Protein AF-A0A7C4TDB5-F1 (afdb_monomer_lite)

Structure (mmCIF, N/CA/C/O backbone):
data_AF-A0A7C4TDB5-F1
#
_entry.id   AF-A0A7C4TDB5-F1
#
loop_
_atom_site.group_PDB
_atom_site.id
_atom_site.type_symbol
_atom_site.label_atom_id
_atom_site.label_alt_id
_atom_site.label_comp_id
_atom_site.label_asym_id
_atom_site.label_entity_id
_atom_site.label_seq_id
_atom_site.pdbx_PDB_ins_code
_atom_site.Cartn_x
_atom_site.Cartn_y
_atom_site.Cartn_z
_atom_site.occupancy
_atom_site.B_iso_or_equiv
_atom_site.auth_seq_id
_atom_site.auth_comp_id
_atom_site.auth_asym_id
_atom_site.auth_atom_id
_atom_site.pdbx_PDB_model_num
ATOM 1 N N . ALA A 1 1 ? -15.779 -3.684 12.194 1.00 50.38 1 ALA A N 1
ATOM 2 C CA . ALA A 1 1 ? -15.759 -2.268 11.766 1.00 50.38 1 ALA A CA 1
ATOM 3 C C . ALA A 1 1 ? -16.441 -2.156 10.401 1.00 50.38 1 ALA A C 1
ATOM 5 O O . ALA A 1 1 ? -16.368 -3.109 9.638 1.00 50.38 1 ALA A O 1
ATOM 6 N N . ASN A 1 2 ? -17.177 -1.074 10.122 1.00 48.94 2 ASN A N 1
ATOM 7 C CA . ASN A 1 2 ? -18.079 -0.983 8.964 1.00 48.94 2 ASN A CA 1
ATOM 8 C C . ASN A 1 2 ? -17.375 -0.299 7.774 1.00 48.94 2 ASN A C 1
ATOM 10 O O . ASN A 1 2 ? -17.329 0.931 7.707 1.00 48.94 2 ASN A O 1
ATOM 14 N N . LEU A 1 3 ? -16.802 -1.113 6.877 1.00 55.25 3 LEU A N 1
ATOM 15 C CA . LEU A 1 3 ? -16.013 -0.723 5.694 1.00 55.25 3 LEU A CA 1
ATOM 16 C C . LEU A 1 3 ? -16.696 0.393 4.879 1.00 55.25 3 LEU A C 1
ATOM 18 O O . LEU A 1 3 ? -16.101 1.426 4.594 1.00 55.25 3 LEU A O 1
ATOM 22 N N . ALA A 1 4 ? -18.006 0.257 4.658 1.00 47.47 4 ALA A N 1
ATOM 23 C CA . ALA A 1 4 ? -18.814 1.197 3.883 1.00 47.47 4 ALA A CA 1
ATOM 24 C C . ALA A 1 4 ? -18.863 2.628 4.458 1.00 47.47 4 ALA A C 1
ATOM 26 O O . ALA A 1 4 ? -19.039 3.600 3.719 1.00 47.47 4 ALA A O 1
ATOM 27 N N . THR A 1 5 ? -18.720 2.788 5.776 1.00 50.72 5 THR A N 1
ATOM 28 C CA . THR A 1 5 ? -18.724 4.109 6.425 1.00 50.72 5 THR A CA 1
ATOM 29 C C . THR A 1 5 ? -17.361 4.791 6.312 1.00 50.72 5 THR A C 1
ATOM 31 O O . THR A 1 5 ? -17.299 6.016 6.182 1.00 50.72 5 THR A O 1
ATOM 34 N N . ASN A 1 6 ? -16.276 4.013 6.311 1.00 59.34 6 ASN A N 1
ATOM 35 C CA . ASN A 1 6 ? -14.922 4.531 6.129 1.00 59.34 6 ASN A CA 1
ATOM 36 C C . ASN A 1 6 ? -14.688 4.964 4.672 1.00 59.34 6 ASN A C 1
ATOM 38 O O . ASN A 1 6 ? -14.199 6.075 4.450 1.00 59.34 6 ASN A O 1
ATOM 42 N N . GLU A 1 7 ? -15.187 4.192 3.702 1.00 58.72 7 GLU A N 1
ATOM 43 C CA . GLU A 1 7 ? -15.180 4.528 2.269 1.00 58.72 7 GLU A CA 1
ATOM 44 C C . GLU A 1 7 ? -15.796 5.909 1.980 1.00 58.72 7 GLU A C 1
ATOM 46 O O . GLU A 1 7 ? -15.237 6.740 1.259 1.00 58.72 7 GLU A O 1
ATOM 51 N N . ARG A 1 8 ? -16.937 6.219 2.615 1.00 61.47 8 ARG A N 1
ATOM 52 C CA . ARG A 1 8 ? -17.641 7.509 2.452 1.00 61.47 8 ARG A CA 1
ATOM 53 C C . ARG A 1 8 ? -16.866 8.704 3.008 1.00 61.47 8 ARG A C 1
ATOM 55 O O . ARG A 1 8 ? -17.081 9.841 2.589 1.00 61.47 8 ARG A O 1
ATOM 62 N N . ARG A 1 9 ? -16.002 8.479 3.998 1.00 62.56 9 ARG A N 1
ATOM 63 C CA . ARG A 1 9 ? -15.186 9.540 4.607 1.00 62.56 9 ARG A CA 1
ATOM 64 C C . ARG A 1 9 ? -13.914 9.793 3.800 1.00 62.56 9 ARG A C 1
ATOM 66 O O . ARG A 1 9 ? -13.481 10.941 3.718 1.00 62.56 9 ARG A O 1
ATOM 73 N N . ARG A 1 10 ? -13.358 8.741 3.195 1.00 58.16 10 ARG A N 1
ATOM 74 C CA . ARG A 1 10 ? -12.176 8.785 2.323 1.00 58.16 10 ARG A CA 1
ATOM 75 C C . ARG A 1 10 ? -12.473 9.433 0.974 1.00 58.16 10 ARG A C 1
ATOM 77 O O . ARG A 1 10 ? -11.767 10.365 0.601 1.00 58.16 10 ARG A O 1
ATOM 84 N N . THR A 1 11 ? -13.588 9.073 0.338 1.00 64.88 11 THR A N 1
ATOM 85 C CA . THR A 1 11 ? -14.051 9.688 -0.927 1.00 64.88 11 THR A CA 1
ATOM 86 C C . THR A 1 11 ? -14.153 11.214 -0.840 1.00 64.88 11 THR A C 1
ATOM 88 O O . THR A 1 11 ? -13.654 11.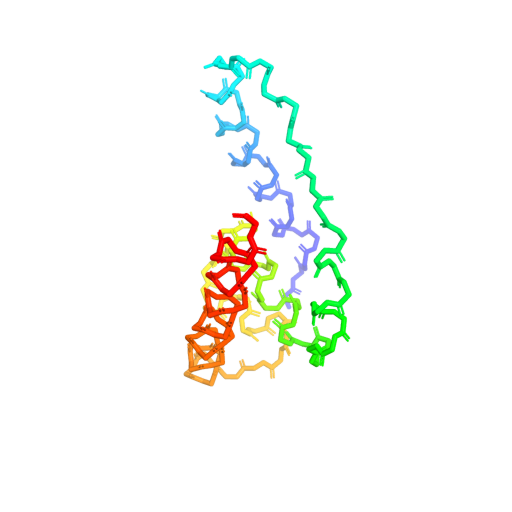921 -1.709 1.00 64.88 11 THR A O 1
ATOM 91 N N . ARG A 1 12 ? -14.669 11.756 0.272 1.00 64.56 12 ARG A N 1
ATOM 92 C CA . ARG A 1 12 ? -14.732 13.215 0.488 1.00 64.56 12 ARG A CA 1
ATOM 93 C C . ARG A 1 12 ? -13.369 13.906 0.603 1.00 64.56 12 ARG A C 1
ATOM 95 O O . ARG A 1 12 ? -13.272 15.081 0.261 1.00 64.56 12 ARG A O 1
ATOM 102 N N . ARG A 1 13 ? -12.332 13.232 1.116 1.00 62.91 13 ARG A N 1
ATOM 103 C CA . ARG A 1 13 ? -10.970 13.802 1.169 1.00 62.91 13 ARG A CA 1
ATOM 104 C C . ARG A 1 13 ? -10.267 13.686 -0.176 1.00 62.91 13 ARG A C 1
ATOM 106 O O . ARG A 1 13 ? -9.630 14.650 -0.591 1.00 62.91 13 ARG A O 1
ATOM 113 N N . ALA A 1 14 ? -10.422 12.548 -0.849 1.00 66.88 14 ALA A N 1
ATOM 114 C CA . ALA A 1 14 ? -9.886 12.323 -2.184 1.00 66.88 14 ALA A CA 1
ATOM 115 C C . ALA A 1 14 ? -10.404 13.379 -3.171 1.00 66.88 14 ALA A C 1
ATOM 117 O O . ALA A 1 14 ? -9.607 13.981 -3.881 1.00 66.88 14 ALA A O 1
ATOM 118 N N . ASP A 1 15 ? -11.696 13.718 -3.124 1.00 67.69 15 ASP A N 1
ATOM 119 C CA . ASP A 1 15 ? -12.283 14.777 -3.958 1.00 67.69 15 ASP A CA 1
ATOM 120 C C . ASP A 1 15 ? -11.639 16.157 -3.754 1.00 67.69 15 ASP A C 1
ATOM 122 O O . ASP A 1 15 ? -11.526 16.939 -4.699 1.00 67.69 15 ASP A O 1
ATOM 126 N N . ALA A 1 16 ? -11.215 16.481 -2.530 1.00 66.31 16 ALA A N 1
ATOM 127 C CA . ALA A 1 16 ? -10.583 17.764 -2.229 1.00 66.31 16 ALA A CA 1
ATOM 128 C C . ALA A 1 16 ? -9.140 17.839 -2.759 1.00 66.31 16 ALA A C 1
ATOM 130 O O . ALA A 1 16 ? -8.711 18.895 -3.219 1.00 66.31 16 ALA A O 1
ATOM 131 N N . VAL A 1 17 ? -8.407 16.721 -2.723 1.00 66.69 17 VAL A N 1
ATOM 132 C CA . VAL A 1 17 ? -7.052 16.607 -3.289 1.00 66.69 17 VAL A CA 1
ATOM 133 C C . VAL A 1 17 ? -7.110 16.555 -4.814 1.00 66.69 17 VAL A C 1
ATOM 135 O O . VAL A 1 17 ? -6.353 17.255 -5.479 1.00 66.69 17 VAL A O 1
ATOM 138 N N . ARG A 1 18 ? -8.068 15.807 -5.373 1.00 65.06 18 ARG A N 1
ATOM 139 C CA . ARG A 1 18 ? -8.260 15.654 -6.818 1.00 65.06 18 ARG A CA 1
ATOM 140 C C . ARG A 1 18 ? -8.512 16.996 -7.495 1.00 65.06 18 ARG A C 1
ATOM 142 O O . ARG A 1 18 ? -7.892 17.266 -8.509 1.00 65.06 18 ARG A O 1
ATOM 149 N N . ARG A 1 19 ? -9.314 17.887 -6.893 1.00 61.66 19 ARG A N 1
ATOM 150 C CA . ARG A 1 19 ? -9.529 19.260 -7.404 1.00 61.66 19 ARG A CA 1
ATOM 151 C C . ARG A 1 19 ? -8.268 20.126 -7.449 1.00 61.66 19 ARG A C 1
ATOM 153 O O . ARG A 1 19 ? -8.262 21.106 -8.180 1.00 61.66 19 ARG A O 1
ATOM 160 N N . ARG A 1 20 ? -7.228 19.799 -6.676 1.00 62.31 20 ARG A N 1
ATOM 161 C CA . ARG A 1 20 ? -5.937 20.504 -6.697 1.00 62.31 20 ARG A CA 1
ATOM 162 C C . ARG A 1 20 ? -4.975 19.987 -7.768 1.00 62.31 20 ARG A C 1
ATOM 164 O O . ARG A 1 20 ? -4.016 20.685 -8.054 1.00 62.31 20 ARG A O 1
ATOM 171 N N . LEU A 1 21 ? -5.218 18.797 -8.318 1.00 64.81 21 LEU A N 1
ATOM 172 C CA . LEU A 1 21 ? -4.331 18.108 -9.264 1.00 64.81 21 LEU A CA 1
ATOM 173 C C . LEU A 1 21 ? -4.763 18.252 -10.734 1.00 64.81 21 LEU A C 1
ATOM 175 O O . LEU A 1 21 ? -4.090 17.720 -11.602 1.00 64.81 21 LEU A O 1
ATOM 179 N N . VAL A 1 22 ? -5.879 18.931 -11.033 1.00 57.62 22 VAL A N 1
ATOM 180 C CA . VAL A 1 22 ? -6.417 19.052 -12.413 1.00 57.62 22 VAL A CA 1
ATOM 181 C C . VAL A 1 22 ? -5.657 20.084 -13.265 1.00 57.62 22 VAL A C 1
ATOM 183 O O . VAL A 1 22 ? -6.041 20.338 -14.398 1.00 57.62 22 VAL A O 1
ATOM 1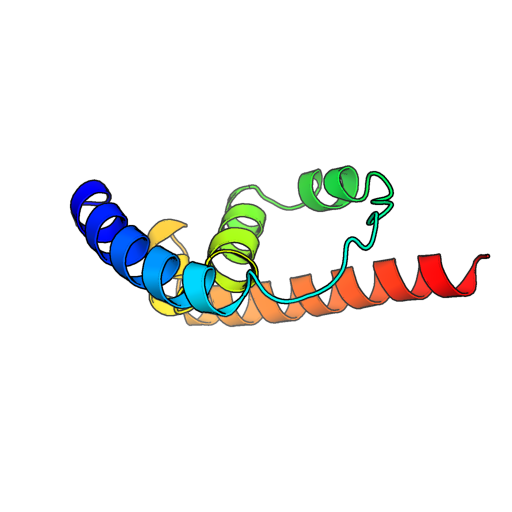86 N N . ASP A 1 23 ? -4.576 20.669 -12.758 1.00 57.53 23 ASP A N 1
ATOM 187 C CA . ASP A 1 23 ? -3.780 21.655 -13.491 1.00 57.53 23 ASP A CA 1
ATOM 188 C C . ASP A 1 23 ? -2.371 21.088 -13.713 1.00 57.53 23 ASP A C 1
ATOM 190 O O . ASP A 1 23 ? -1.473 21.387 -12.938 1.00 57.53 23 ASP A O 1
ATOM 194 N N . ASP A 1 24 ? -2.216 20.167 -14.677 1.00 58.12 24 ASP A N 1
ATOM 195 C CA . ASP A 1 24 ? -0.962 19.953 -15.422 1.00 58.12 24 ASP A CA 1
ATOM 196 C C . ASP A 1 24 ? -1.108 18.909 -16.561 1.00 58.12 24 ASP A C 1
ATOM 198 O O . ASP A 1 24 ? -1.572 17.791 -16.359 1.00 58.12 24 ASP A O 1
ATOM 202 N N . VAL A 1 25 ? -0.721 19.362 -17.762 1.00 56.88 25 VAL A N 1
ATOM 203 C CA . VAL A 1 25 ? -0.252 18.701 -19.006 1.00 56.88 25 VAL A CA 1
ATOM 204 C C . VAL A 1 25 ? -0.605 17.219 -19.268 1.00 56.88 25 VAL A C 1
ATOM 206 O O . VAL A 1 25 ? -0.203 16.320 -18.539 1.00 56.88 25 VAL A O 1
ATOM 209 N N . GLU A 1 26 ? -1.230 16.957 -20.429 1.00 57.38 26 GLU A N 1
ATOM 210 C CA . GLU A 1 26 ? -1.403 15.619 -21.030 1.00 57.38 26 GLU A CA 1
ATOM 211 C C . GLU A 1 26 ? -0.043 14.969 -21.354 1.00 57.38 26 GLU A C 1
ATOM 213 O O . GLU A 1 26 ? 0.515 15.127 -22.441 1.00 57.38 26 GLU A O 1
ATOM 218 N N . VAL A 1 27 ? 0.497 14.214 -20.400 1.00 60.88 27 VAL A N 1
ATOM 219 C CA . VAL A 1 27 ? 1.520 13.197 -20.650 1.00 60.88 27 VAL A CA 1
ATOM 220 C C . VAL A 1 27 ? 0.787 11.891 -20.944 1.00 60.88 27 VAL A C 1
ATOM 222 O O . VAL A 1 27 ? 0.034 11.390 -20.110 1.00 60.88 27 VAL A O 1
ATOM 225 N N . VAL A 1 28 ? 0.965 11.347 -22.149 1.00 56.59 28 VAL A N 1
ATOM 226 C CA . VAL A 1 28 ? 0.470 10.004 -22.476 1.00 56.59 28 VAL A CA 1
ATOM 227 C C . VAL A 1 28 ? 1.430 9.001 -21.846 1.00 56.59 28 VAL A C 1
ATOM 229 O O . VAL A 1 28 ? 2.442 8.637 -22.445 1.00 56.59 28 VAL A O 1
ATOM 232 N N . ASP A 1 29 ? 1.122 8.584 -20.620 1.00 58.25 29 ASP A N 1
ATOM 233 C CA . ASP A 1 29 ? 1.855 7.515 -19.949 1.00 58.25 29 ASP A CA 1
ATOM 234 C C . ASP A 1 29 ? 1.717 6.217 -20.756 1.00 58.25 29 ASP A C 1
ATOM 236 O O . ASP A 1 29 ? 0.633 5.638 -20.891 1.00 58.25 29 ASP A O 1
ATOM 240 N N . THR A 1 30 ? 2.834 5.751 -21.307 1.00 53.16 30 THR A N 1
ATOM 241 C CA . THR A 1 30 ? 2.933 4.402 -21.863 1.00 53.16 30 THR A CA 1
ATOM 242 C C . THR A 1 30 ? 3.267 3.473 -20.705 1.00 53.16 30 THR A C 1
ATOM 244 O O . THR A 1 30 ? 4.377 3.524 -20.192 1.00 53.16 30 THR A O 1
ATOM 247 N N . TYR A 1 31 ? 2.303 2.661 -20.272 1.00 58.62 31 TYR A N 1
ATOM 248 C CA . TYR A 1 31 ? 2.510 1.648 -19.236 1.00 58.62 31 TYR A CA 1
ATOM 249 C C . TYR A 1 31 ? 2.836 0.305 -19.907 1.00 58.62 31 TYR A C 1
ATOM 251 O O . TYR A 1 31 ? 1.930 -0.299 -20.500 1.00 58.62 31 TYR A O 1
ATOM 259 N N . PRO A 1 32 ? 4.083 -0.201 -19.826 1.00 58.97 32 PRO A N 1
ATOM 260 C CA . PRO A 1 32 ? 4.352 -1.610 -20.083 1.00 58.97 32 PRO A CA 1
ATOM 261 C C . PRO A 1 32 ? 3.452 -2.435 -19.157 1.00 58.97 32 PRO A C 1
ATOM 263 O O . PRO A 1 32 ? 3.067 -1.985 -18.076 1.00 58.97 32 PRO A O 1
ATOM 266 N N . SER A 1 33 ? 3.036 -3.633 -19.564 1.00 56.91 33 SER A N 1
ATOM 267 C CA . SER A 1 33 ? 2.119 -4.448 -18.759 1.00 56.91 33 SER A CA 1
ATOM 268 C C . SER A 1 33 ? 2.820 -5.086 -17.540 1.00 56.91 33 SER A C 1
ATOM 270 O O . SER A 1 33 ? 2.805 -6.305 -17.383 1.00 56.91 33 SER A O 1
ATOM 272 N N . GLU A 1 34 ? 3.392 -4.268 -16.652 1.00 57.53 34 GLU A N 1
ATOM 273 C CA . GLU A 1 34 ? 4.020 -4.609 -15.362 1.00 57.53 34 GLU A CA 1
ATOM 274 C C . GLU A 1 34 ? 3.018 -5.211 -14.357 1.00 57.53 34 GLU A C 1
ATOM 276 O O . GLU A 1 34 ? 3.374 -5.774 -13.320 1.00 57.53 34 GLU A O 1
ATOM 281 N N . LEU A 1 35 ? 1.718 -5.162 -14.677 1.00 64.31 35 LEU A N 1
ATOM 282 C CA . LEU A 1 35 ? 0.654 -5.760 -13.870 1.00 64.31 35 LEU A CA 1
ATOM 283 C C . LEU A 1 35 ? 0.873 -7.267 -13.644 1.00 64.31 35 LEU A C 1
ATOM 285 O O . LEU A 1 35 ? 0.442 -7.807 -12.623 1.00 64.31 35 LEU A O 1
ATOM 289 N N . ALA A 1 36 ? 1.553 -7.949 -14.572 1.00 65.94 36 ALA A N 1
ATOM 290 C CA . ALA A 1 36 ? 1.877 -9.365 -14.445 1.00 65.94 36 ALA A CA 1
ATOM 291 C C . ALA A 1 36 ? 2.747 -9.652 -13.211 1.00 65.94 36 ALA A C 1
ATOM 293 O O . ALA A 1 36 ? 2.517 -10.645 -12.522 1.00 65.94 36 ALA A O 1
ATOM 294 N N . GLU A 1 37 ? 3.691 -8.780 -12.867 1.00 67.44 37 GLU A N 1
ATOM 295 C CA . GLU A 1 37 ? 4.586 -8.975 -11.720 1.00 67.44 37 GLU A CA 1
ATOM 296 C C . GLU A 1 37 ? 3.828 -8.842 -10.396 1.00 67.44 37 GLU A C 1
ATOM 298 O O . GLU A 1 37 ? 3.958 -9.673 -9.494 1.00 67.44 37 GLU A O 1
ATOM 303 N N . LEU A 1 38 ? 2.907 -7.880 -10.328 1.00 70.44 38 LEU A N 1
ATOM 304 C CA . LEU A 1 38 ? 1.968 -7.715 -9.215 1.00 70.44 38 LEU A CA 1
ATOM 305 C C . LEU A 1 38 ? 1.091 -8.954 -8.991 1.00 70.44 38 LEU A C 1
ATOM 307 O O . LEU A 1 38 ? 0.750 -9.269 -7.848 1.00 70.44 38 LEU A O 1
ATOM 311 N N . MET A 1 39 ? 0.739 -9.680 -10.055 1.00 75.25 39 MET A N 1
ATOM 312 C CA . MET A 1 39 ? -0.041 -10.919 -9.956 1.00 75.25 39 MET A CA 1
ATOM 313 C C . MET A 1 39 ? 0.744 -12.086 -9.339 1.00 75.25 39 MET A C 1
ATOM 315 O O . MET A 1 39 ? 0.114 -13.019 -8.841 1.00 75.25 39 MET A O 1
ATOM 319 N N . HIS A 1 40 ? 2.081 -12.031 -9.314 1.00 78.31 40 HIS A N 1
ATOM 320 C CA . HIS A 1 40 ? 2.917 -13.035 -8.642 1.00 78.31 40 HIS A CA 1
ATOM 321 C C . HIS A 1 40 ? 2.990 -12.821 -7.125 1.00 78.31 40 HIS A C 1
ATOM 323 O O . HIS A 1 40 ? 3.416 -13.715 -6.389 1.00 78.31 40 HIS A O 1
ATOM 329 N N . LEU A 1 41 ? 2.572 -11.652 -6.633 1.00 79.12 41 LEU A N 1
ATOM 330 C CA . LEU A 1 41 ? 2.478 -11.394 -5.204 1.00 79.12 41 LEU A CA 1
ATOM 331 C C . LEU A 1 41 ? 1.259 -12.098 -4.607 1.00 79.12 41 LEU A C 1
ATOM 333 O O . LEU A 1 41 ? 0.179 -12.155 -5.203 1.00 79.12 41 LEU A O 1
ATOM 337 N N . GLU A 1 42 ? 1.415 -12.565 -3.36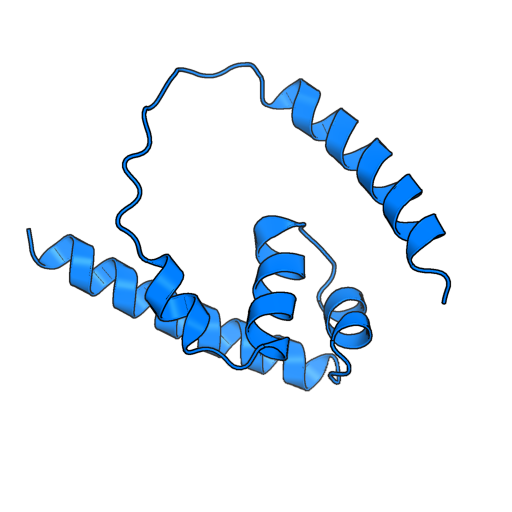8 1.00 85.00 42 GLU A N 1
ATOM 338 C CA . GLU A 1 42 ? 0.294 -13.068 -2.581 1.00 85.00 42 GLU A CA 1
ATOM 339 C C . GLU A 1 42 ? -0.839 -12.016 -2.549 1.00 85.00 42 GLU A C 1
ATOM 341 O O . GLU A 1 42 ? -0.559 -10.825 -2.354 1.00 85.00 42 GLU A O 1
ATOM 346 N N . PRO A 1 43 ? -2.119 -12.410 -2.715 1.00 85.62 43 PRO A N 1
ATOM 347 C CA . PRO A 1 43 ? -3.236 -11.467 -2.803 1.00 85.62 43 PRO A CA 1
ATOM 348 C C . PRO A 1 43 ? -3.289 -10.436 -1.668 1.00 85.62 43 PRO A C 1
ATOM 350 O O . PRO A 1 43 ? -3.537 -9.258 -1.925 1.00 85.62 43 PRO A O 1
ATOM 353 N N . GLY A 1 44 ? -2.994 -10.847 -0.429 1.00 87.62 44 GLY A N 1
ATOM 354 C CA . GLY A 1 44 ? -2.965 -9.943 0.725 1.00 87.62 44 GLY A CA 1
ATOM 355 C C . GLY A 1 44 ? -1.862 -8.885 0.641 1.00 87.62 44 GLY A C 1
ATOM 356 O O . GLY A 1 44 ? -2.083 -7.732 1.004 1.00 87.62 44 GLY A O 1
ATOM 357 N N . LEU A 1 45 ? -0.692 -9.237 0.102 1.00 90.06 45 LEU A N 1
ATOM 358 C CA . LEU A 1 45 ? 0.420 -8.301 -0.075 1.00 90.06 45 LEU A CA 1
ATOM 359 C C . LEU A 1 45 ? 0.143 -7.293 -1.196 1.00 90.06 45 LEU A C 1
ATOM 361 O O . LEU A 1 45 ? 0.449 -6.111 -1.055 1.00 90.06 45 LEU A O 1
ATOM 365 N N . ARG A 1 46 ? -0.480 -7.744 -2.286 1.00 91.00 46 ARG A N 1
ATOM 366 C CA . ARG A 1 46 ? -0.920 -6.865 -3.375 1.00 91.00 46 ARG A CA 1
ATOM 367 C C . ARG A 1 46 ? -1.987 -5.873 -2.911 1.00 91.00 46 ARG A C 1
ATOM 369 O O . ARG A 1 46 ? -1.874 -4.687 -3.200 1.00 91.00 46 ARG A O 1
ATOM 376 N N . ALA A 1 47 ? -2.976 -6.333 -2.144 1.00 91.81 47 ALA A N 1
ATOM 377 C CA . ALA A 1 47 ? -3.974 -5.452 -1.538 1.00 91.81 47 ALA A CA 1
ATOM 378 C C . ALA A 1 47 ? -3.333 -4.445 -0.567 1.00 91.81 47 ALA A C 1
ATOM 380 O O . ALA A 1 47 ? -3.690 -3.271 -0.572 1.00 91.81 47 ALA A O 1
ATOM 381 N N . LEU A 1 48 ? -2.344 -4.879 0.222 1.00 94.12 48 LEU A N 1
ATOM 382 C CA . LEU A 1 48 ? -1.609 -4.007 1.138 1.00 94.12 48 LEU A CA 1
ATOM 383 C C . LEU A 1 48 ? -0.833 -2.902 0.401 1.00 94.12 48 LEU A C 1
ATOM 385 O O . LEU A 1 48 ? -0.871 -1.753 0.834 1.00 94.12 48 LEU A O 1
ATOM 389 N N . LEU A 1 49 ? -0.149 -3.235 -0.700 1.00 92.31 49 LEU A N 1
ATOM 390 C CA . LEU A 1 49 ? 0.532 -2.255 -1.556 1.00 92.31 49 LEU A CA 1
ATOM 391 C C . LEU A 1 49 ? -0.456 -1.247 -2.134 1.00 92.31 49 LEU A C 1
ATOM 393 O O . LEU A 1 49 ? -0.228 -0.050 -2.022 1.00 92.31 49 LEU A O 1
ATOM 397 N N . PHE A 1 50 ? -1.569 -1.724 -2.692 1.00 89.69 50 PHE A N 1
ATOM 398 C CA . PHE A 1 50 ? -2.596 -0.854 -3.256 1.00 89.69 50 PHE A CA 1
ATOM 399 C C . PHE A 1 50 ? -3.137 0.131 -2.213 1.00 89.69 50 PHE A C 1
ATOM 401 O O . PHE A 1 50 ? -3.117 1.340 -2.427 1.00 89.69 50 PHE A O 1
ATOM 408 N N . LEU A 1 51 ? -3.540 -0.370 -1.043 1.00 91.62 51 LEU A N 1
ATOM 409 C CA . LEU A 1 51 ? -4.086 0.473 0.017 1.00 91.62 51 LEU A CA 1
ATOM 410 C C . LEU A 1 51 ? -3.081 1.533 0.484 1.00 91.62 51 LEU A C 1
ATOM 412 O O . LEU A 1 51 ? -3.462 2.670 0.721 1.00 91.62 51 LEU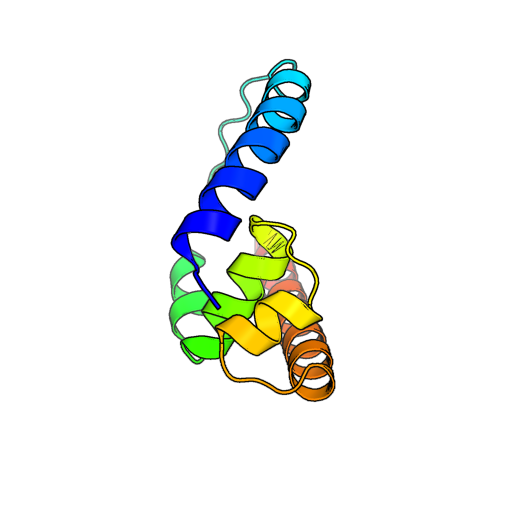 A O 1
ATOM 416 N N . VAL A 1 52 ? -1.799 1.197 0.619 1.00 94.69 52 VAL A N 1
ATOM 417 C CA . VAL A 1 52 ? -0.817 2.147 1.161 1.00 94.69 52 VAL A CA 1
ATOM 418 C C . VAL A 1 52 ? -0.259 3.090 0.097 1.00 94.69 52 VAL A C 1
ATOM 420 O O . VAL A 1 52 ? -0.153 4.286 0.353 1.00 94.69 52 VAL A O 1
ATOM 423 N N . ASP A 1 53 ? 0.128 2.569 -1.064 1.00 91.69 53 ASP A N 1
ATOM 424 C CA . ASP A 1 53 ? 0.873 3.326 -2.076 1.00 91.69 53 ASP A CA 1
ATOM 425 C C . ASP A 1 53 ? -0.043 4.014 -3.097 1.00 91.69 53 ASP A C 1
ATOM 427 O O . ASP A 1 53 ? 0.319 5.075 -3.599 1.00 91.69 53 ASP A O 1
ATOM 431 N N . VAL A 1 54 ? -1.234 3.459 -3.365 1.00 88.44 54 VAL A N 1
ATOM 432 C CA . VAL A 1 54 ? -2.214 4.048 -4.299 1.00 88.44 54 VAL A CA 1
ATOM 433 C C . VAL A 1 54 ? -3.294 4.825 -3.548 1.00 88.44 54 VAL A C 1
ATOM 435 O O . VAL A 1 54 ? -3.555 5.981 -3.868 1.00 88.44 54 VAL A O 1
ATOM 438 N N . GLU A 1 55 ? -3.889 4.229 -2.513 1.00 89.75 55 GLU A N 1
ATOM 439 C CA . GLU A 1 55 ? -4.969 4.869 -1.737 1.00 89.75 55 GLU A CA 1
ATOM 440 C C . GLU A 1 55 ? -4.451 5.749 -0.581 1.00 89.75 55 GLU A C 1
ATOM 442 O O . GLU A 1 55 ? -5.210 6.506 0.026 1.00 89.75 55 GLU A O 1
ATOM 447 N N . GLY A 1 56 ? -3.149 5.696 -0.273 1.00 91.31 56 GLY A N 1
ATOM 448 C CA . GLY A 1 56 ? -2.532 6.526 0.767 1.00 91.31 56 GLY A CA 1
ATOM 449 C C . GLY A 1 56 ? -2.925 6.141 2.196 1.00 91.31 56 GLY A C 1
ATOM 450 O O . GLY A 1 56 ? -2.838 6.967 3.111 1.00 91.31 56 GLY A O 1
ATOM 451 N N . GLU A 1 57 ? -3.378 4.907 2.413 1.00 90.06 57 GLU A N 1
ATOM 452 C CA . GLU A 1 57 ? -3.842 4.461 3.719 1.00 90.06 57 GLU A CA 1
ATOM 453 C C . GLU A 1 57 ? -2.718 4.361 4.752 1.00 90.06 57 GLU A C 1
ATOM 455 O O . GLU A 1 57 ? -1.611 3.891 4.456 1.00 90.06 57 GLU A O 1
ATOM 460 N N . PRO A 1 58 ? -2.999 4.699 6.025 1.00 95.50 58 PRO A N 1
ATOM 461 C CA . PRO A 1 58 ? -2.083 4.389 7.106 1.00 95.50 58 PRO A CA 1
ATOM 462 C C . PRO A 1 58 ? -1.810 2.882 7.155 1.00 95.50 58 PRO A C 1
ATOM 464 O O . PRO A 1 58 ? -2.732 2.070 7.209 1.00 95.50 58 PRO A O 1
ATOM 467 N N . ILE A 1 59 ? -0.532 2.498 7.242 1.00 93.19 59 ILE A N 1
ATOM 468 C CA . ILE A 1 59 ? -0.105 1.085 7.231 1.00 93.19 59 ILE A CA 1
ATOM 469 C C . ILE A 1 59 ? -0.841 0.241 8.283 1.00 93.19 59 ILE A C 1
ATOM 471 O O . ILE A 1 59 ? -1.102 -0.932 8.050 1.00 93.19 59 ILE A O 1
ATOM 475 N N . ALA A 1 60 ? -1.174 0.812 9.443 1.00 92.88 60 ALA A N 1
ATOM 476 C CA . ALA A 1 60 ? -1.909 0.094 10.484 1.00 92.88 60 ALA A CA 1
ATOM 477 C C . ALA A 1 60 ? -3.351 -0.250 10.066 1.00 92.88 60 ALA A C 1
ATOM 479 O O . ALA A 1 60 ? -3.801 -1.358 10.340 1.00 92.88 60 ALA A O 1
ATOM 480 N N . GLU A 1 61 ? -4.045 0.666 9.384 1.00 90.25 61 GLU A N 1
ATOM 481 C CA . GLU A 1 61 ? -5.409 0.447 8.885 1.00 90.25 61 GLU A CA 1
ATOM 482 C C . GLU A 1 61 ? -5.410 -0.517 7.697 1.00 90.25 61 GLU A C 1
ATOM 484 O O . GLU A 1 61 ? -6.239 -1.422 7.631 1.00 90.25 61 GLU A O 1
ATOM 489 N N . ALA A 1 62 ? -4.439 -0.375 6.793 1.00 93.62 62 ALA A N 1
ATOM 490 C CA . ALA A 1 62 ? -4.271 -1.292 5.673 1.00 93.62 62 ALA A CA 1
ATOM 491 C C . ALA A 1 62 ? -3.914 -2.713 6.144 1.00 93.62 62 ALA A C 1
ATOM 493 O O . ALA A 1 62 ? -4.441 -3.684 5.612 1.00 93.62 62 ALA A O 1
ATOM 494 N N . ALA A 1 63 ? -3.067 -2.842 7.174 1.00 94.12 63 ALA A N 1
ATOM 495 C CA . ALA A 1 63 ? -2.712 -4.128 7.771 1.00 94.12 63 ALA A CA 1
ATOM 496 C C . ALA A 1 63 ? -3.930 -4.838 8.373 1.00 94.12 63 ALA A C 1
ATOM 498 O O . ALA A 1 63 ? -4.117 -6.024 8.118 1.00 94.12 63 ALA A O 1
ATOM 499 N N . ASP A 1 64 ? -4.770 -4.116 9.120 1.00 93.00 64 ASP A N 1
ATOM 500 C CA . ASP A 1 64 ? -6.015 -4.661 9.673 1.00 93.00 64 ASP A CA 1
ATOM 501 C C . ASP A 1 64 ? -6.959 -5.135 8.555 1.00 93.00 64 ASP A C 1
ATOM 503 O O . ASP A 1 64 ? -7.469 -6.254 8.600 1.00 93.00 64 ASP A O 1
ATOM 507 N N . ALA A 1 65 ? -7.100 -4.339 7.487 1.00 90.25 65 ALA A N 1
ATOM 508 C CA . ALA A 1 65 ? -7.946 -4.667 6.339 1.00 90.25 65 ALA A CA 1
ATOM 509 C C . ALA A 1 65 ? -7.529 -5.957 5.605 1.00 90.25 65 ALA A C 1
ATOM 511 O O . ALA A 1 65 ? -8.390 -6.657 5.075 1.00 90.25 65 ALA A O 1
ATOM 512 N N . VAL A 1 66 ? -6.233 -6.292 5.590 1.00 92.06 66 VAL A N 1
ATOM 513 C CA . VAL A 1 66 ? -5.707 -7.515 4.949 1.00 92.06 66 VAL A CA 1
ATOM 514 C C . VAL A 1 66 ? -5.407 -8.649 5.940 1.00 92.06 66 VAL A C 1
ATOM 516 O O . VAL A 1 66 ? -4.827 -9.663 5.557 1.00 92.06 66 VAL A O 1
ATOM 519 N N . GLY A 1 67 ? -5.770 -8.496 7.218 1.00 92.00 67 GLY A N 1
ATOM 520 C CA . GLY A 1 67 ? -5.556 -9.520 8.246 1.00 92.00 67 GLY A CA 1
ATOM 521 C C . GLY A 1 67 ? -4.097 -9.691 8.692 1.00 92.00 67 GLY A C 1
ATOM 522 O O . GLY A 1 67 ? -3.713 -10.756 9.175 1.00 92.00 67 GLY A O 1
ATOM 523 N N . MET A 1 68 ? -3.263 -8.659 8.545 1.00 94.06 68 MET A N 1
ATOM 524 C CA . MET A 1 68 ? -1.857 -8.658 8.949 1.00 94.06 68 MET A CA 1
ATOM 525 C C . MET A 1 68 ? -1.614 -7.889 10.249 1.00 94.06 68 MET A C 1
ATOM 527 O O . MET A 1 68 ? -2.259 -6.897 10.575 1.00 94.06 68 MET A O 1
ATOM 531 N N . ARG A 1 69 ? -0.566 -8.290 10.979 1.00 96.44 69 ARG A N 1
ATOM 532 C CA . ARG A 1 69 ? -0.036 -7.477 12.083 1.00 96.44 69 ARG A CA 1
ATOM 533 C C . ARG A 1 69 ? 0.693 -6.244 11.520 1.00 96.44 69 ARG A C 1
ATOM 535 O O . ARG A 1 69 ? 1.505 -6.418 10.608 1.00 96.44 69 ARG A O 1
ATOM 542 N N . PRO A 1 70 ? 0.552 -5.037 12.107 1.00 94.31 70 PRO A N 1
ATOM 543 C CA . PRO A 1 70 ? 1.188 -3.820 11.582 1.00 94.31 70 PRO A CA 1
ATOM 544 C C . PRO A 1 70 ? 2.711 -3.913 11.400 1.00 94.31 70 PRO A C 1
ATOM 546 O O . PRO A 1 70 ? 3.261 -3.385 10.437 1.00 94.31 70 PRO A O 1
ATOM 549 N N . ALA A 1 71 ? 3.413 -4.612 12.298 1.00 95.12 71 ALA A N 1
ATOM 550 C CA . ALA A 1 71 ? 4.857 -4.825 12.174 1.00 95.12 71 ALA A CA 1
ATOM 551 C C . ALA A 1 71 ? 5.220 -5.705 10.962 1.00 95.12 71 ALA A C 1
ATOM 553 O O . ALA A 1 71 ? 6.156 -5.387 10.229 1.00 95.12 71 ALA A O 1
ATOM 554 N N . ALA A 1 72 ? 4.447 -6.770 10.721 1.00 93.81 72 ALA A N 1
ATOM 555 C CA . ALA A 1 72 ? 4.629 -7.646 9.566 1.00 93.81 72 ALA A CA 1
ATOM 556 C C . ALA A 1 72 ? 4.318 -6.904 8.257 1.00 93.81 72 ALA A C 1
ATOM 558 O O . ALA A 1 72 ? 5.103 -6.983 7.316 1.00 93.81 72 ALA A O 1
ATOM 559 N N . ALA A 1 73 ? 3.248 -6.102 8.238 1.00 95.12 73 ALA A N 1
ATOM 560 C CA . ALA A 1 73 ? 2.871 -5.273 7.095 1.00 95.12 73 ALA A CA 1
ATOM 561 C C . ALA A 1 73 ? 3.975 -4.274 6.705 1.00 95.12 73 ALA A C 1
ATOM 563 O O . ALA A 1 73 ? 4.345 -4.187 5.538 1.00 95.12 73 ALA A O 1
ATOM 564 N N . ARG A 1 74 ? 4.581 -3.576 7.680 1.00 96.00 74 ARG A N 1
ATOM 565 C CA . ARG A 1 74 ? 5.722 -2.672 7.422 1.00 96.00 74 ARG A CA 1
ATOM 566 C C . ARG A 1 74 ? 6.902 -3.398 6.783 1.00 96.00 74 ARG A C 1
ATOM 568 O O . ARG A 1 74 ? 7.488 -2.896 5.829 1.00 96.00 74 ARG A O 1
ATOM 575 N N . MET A 1 75 ? 7.262 -4.570 7.305 1.00 95.88 75 MET A N 1
ATOM 576 C CA . MET A 1 75 ? 8.358 -5.360 6.741 1.00 95.88 75 MET A CA 1
ATOM 577 C C . MET A 1 75 ? 8.042 -5.850 5.327 1.00 95.88 75 MET A C 1
ATOM 579 O O . MET A 1 75 ? 8.913 -5.792 4.458 1.00 95.88 75 MET A O 1
ATOM 583 N N . ALA A 1 76 ? 6.814 -6.313 5.099 1.00 92.12 76 ALA A N 1
ATOM 584 C CA . ALA A 1 76 ? 6.367 -6.798 3.802 1.00 92.12 76 ALA A CA 1
ATOM 585 C C . ALA A 1 76 ? 6.383 -5.678 2.750 1.00 92.12 76 ALA A C 1
ATOM 587 O O . ALA A 1 76 ? 6.982 -5.859 1.694 1.00 92.12 76 ALA A O 1
ATOM 588 N N . LEU A 1 77 ? 5.852 -4.495 3.083 1.00 94.44 77 LEU A N 1
ATOM 589 C CA . LEU A 1 77 ? 5.894 -3.304 2.226 1.00 94.44 77 LEU A CA 1
ATOM 590 C C . LEU A 1 77 ? 7.325 -2.899 1.873 1.00 94.44 77 LEU A C 1
ATOM 592 O O . LEU A 1 77 ? 7.635 -2.676 0.707 1.00 94.44 77 LEU A O 1
ATOM 596 N N . THR A 1 78 ? 8.226 -2.847 2.857 1.00 94.62 78 THR A N 1
ATOM 597 C CA . THR A 1 78 ? 9.635 -2.508 2.607 1.00 94.62 78 THR A CA 1
ATOM 598 C C . THR A 1 78 ? 10.282 -3.474 1.616 1.00 94.62 78 THR A C 1
ATOM 600 O O . THR A 1 78 ? 10.984 -3.042 0.702 1.00 94.62 78 THR A O 1
ATOM 603 N N . ARG A 1 79 ? 10.048 -4.783 1.775 1.00 89.81 79 ARG A N 1
ATOM 604 C CA . ARG A 1 79 ? 10.596 -5.804 0.870 1.00 89.81 79 ARG A CA 1
ATOM 605 C C . ARG A 1 79 ? 9.991 -5.702 -0.526 1.00 89.81 79 ARG A C 1
ATOM 607 O O . ARG A 1 79 ? 10.742 -5.713 -1.495 1.00 89.81 79 ARG A O 1
ATOM 614 N N . ALA A 1 80 ? 8.671 -5.570 -0.612 1.00 88.25 80 ALA A N 1
ATOM 615 C CA . ALA A 1 80 ? 7.958 -5.471 -1.877 1.00 88.25 80 ALA A CA 1
ATOM 616 C C . ALA A 1 80 ? 8.400 -4.238 -2.676 1.00 88.25 80 ALA A C 1
ATOM 618 O O . ALA A 1 80 ? 8.800 -4.370 -3.825 1.00 88.25 80 ALA A O 1
ATOM 619 N N . ARG A 1 81 ? 8.471 -3.061 -2.041 1.00 89.94 81 ARG A N 1
ATOM 620 C CA . ARG A 1 81 ? 8.957 -1.831 -2.688 1.00 89.94 81 ARG A CA 1
ATOM 621 C C . ARG A 1 81 ? 10.409 -1.935 -3.143 1.00 89.94 81 ARG A C 1
ATOM 623 O O . ARG A 1 81 ? 10.757 -1.416 -4.196 1.00 89.94 81 ARG A O 1
ATOM 630 N N . ARG A 1 82 ? 11.277 -2.584 -2.355 1.00 88.12 82 ARG A N 1
ATOM 631 C CA . ARG A 1 82 ? 12.676 -2.809 -2.756 1.00 88.12 82 ARG A CA 1
ATOM 632 C C . ARG A 1 82 ? 12.763 -3.691 -3.998 1.00 88.12 82 ARG A C 1
ATOM 634 O O . ARG A 1 82 ? 13.593 -3.416 -4.853 1.00 88.12 82 ARG A O 1
ATOM 641 N N . ARG A 1 83 ? 11.940 -4.738 -4.064 1.00 83.88 83 ARG A N 1
ATOM 642 C CA . ARG A 1 83 ? 11.881 -5.645 -5.209 1.00 83.88 83 ARG A CA 1
ATOM 643 C C . ARG A 1 83 ? 11.393 -4.918 -6.465 1.00 83.88 83 ARG A C 1
ATOM 645 O O . ARG A 1 83 ? 12.135 -4.892 -7.433 1.00 83.88 83 ARG A O 1
ATOM 652 N N . LEU A 1 84 ? 10.254 -4.230 -6.373 1.00 80.81 84 LEU A N 1
ATOM 653 C CA . LEU A 1 84 ? 9.685 -3.462 -7.486 1.00 80.81 84 LEU A CA 1
ATOM 654 C C . LEU A 1 84 ? 10.665 -2.410 -8.017 1.00 80.81 84 LEU A C 1
ATOM 656 O O . LEU A 1 84 ? 10.858 -2.283 -9.215 1.00 80.81 84 LEU A O 1
ATOM 660 N N . ARG A 1 85 ? 11.368 -1.693 -7.129 1.00 82.88 85 ARG A N 1
ATOM 661 C CA . ARG A 1 85 ? 12.415 -0.749 -7.558 1.00 82.88 85 ARG A CA 1
ATOM 662 C C . ARG A 1 85 ? 13.545 -1.420 -8.332 1.00 82.88 85 ARG A C 1
ATOM 664 O O . ARG A 1 85 ? 14.090 -0.799 -9.235 1.00 82.88 85 ARG A O 1
ATOM 671 N N . ALA A 1 86 ? 13.938 -2.633 -7.949 1.00 80.19 86 ALA A N 1
ATOM 672 C CA . ALA A 1 86 ? 14.989 -3.358 -8.651 1.00 80.19 86 ALA A CA 1
ATOM 673 C C . ALA A 1 86 ? 14.515 -3.817 -10.037 1.00 80.19 86 ALA A C 1
ATOM 675 O O . ALA A 1 86 ? 15.273 -3.680 -10.989 1.00 80.19 86 ALA A O 1
ATOM 676 N N . GLU A 1 87 ? 13.270 -4.292 -10.142 1.00 75.50 87 GLU A N 1
ATOM 677 C CA . GLU A 1 87 ? 12.638 -4.702 -11.405 1.00 75.50 87 GLU A CA 1
ATOM 678 C C . GLU A 1 87 ? 12.540 -3.507 -12.379 1.00 75.50 87 GLU A C 1
ATOM 680 O O . GLU A 1 87 ? 13.106 -3.573 -13.467 1.00 75.50 87 GLU A O 1
ATOM 685 N N . ILE A 1 88 ? 12.020 -2.355 -11.930 1.00 72.75 88 ILE A N 1
ATOM 686 C CA . ILE A 1 88 ? 11.935 -1.118 -12.739 1.00 72.75 88 ILE A CA 1
ATOM 687 C C . ILE A 1 88 ? 13.318 -0.619 -13.200 1.00 72.75 88 ILE A C 1
ATOM 689 O O . ILE A 1 88 ? 13.484 -0.167 -14.333 1.00 72.75 88 ILE A O 1
ATOM 693 N N . THR A 1 89 ? 14.334 -0.681 -12.327 1.00 71.50 89 THR A N 1
ATOM 694 C CA . THR A 1 89 ? 15.693 -0.222 -12.684 1.00 71.50 89 THR A CA 1
ATOM 695 C C . THR A 1 89 ? 16.314 -1.120 -13.757 1.00 71.50 89 THR A C 1
ATOM 697 O O . THR A 1 89 ? 16.950 -0.620 -14.675 1.00 71.50 89 THR A O 1
ATOM 700 N N . MET A 1 90 ? 16.105 -2.439 -13.670 1.00 61.41 90 MET A N 1
ATOM 701 C CA . MET A 1 90 ? 16.599 -3.390 -14.671 1.00 61.41 90 MET A CA 1
ATOM 702 C C . MET A 1 90 ? 15.936 -3.209 -16.040 1.00 61.41 90 MET A C 1
ATOM 704 O O . MET A 1 90 ? 16.593 -3.432 -17.051 1.00 61.41 90 MET A O 1
ATOM 708 N N . GLU A 1 91 ? 14.662 -2.822 -16.071 1.00 56.78 91 GLU A N 1
ATOM 709 C CA . GLU A 1 91 ? 13.949 -2.511 -17.313 1.00 56.78 91 GLU A CA 1
ATOM 710 C C . GLU A 1 91 ? 14.453 -1.203 -17.941 1.00 56.78 91 GLU A C 1
ATOM 712 O O . GLU A 1 91 ? 14.678 -1.146 -19.144 1.00 56.78 91 GLU A O 1
ATOM 717 N N . SER A 1 92 ? 14.736 -0.189 -17.115 1.00 56.53 92 SER A N 1
ATOM 718 C CA . SER A 1 92 ? 15.230 1.122 -17.570 1.00 56.53 92 SER A CA 1
ATOM 719 C C . SER A 1 92 ? 16.659 1.093 -18.136 1.00 56.53 92 SER A C 1
ATOM 721 O O . SER A 1 92 ? 16.994 1.923 -18.974 1.00 56.53 92 SER A O 1
ATOM 723 N 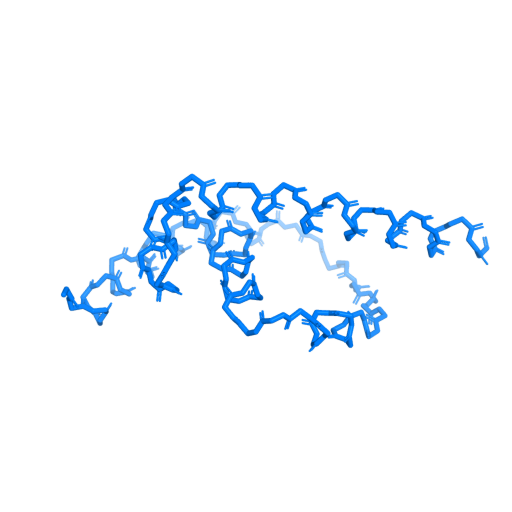N . ASP A 1 93 ? 17.507 0.166 -17.673 1.00 56.75 93 ASP A N 1
ATOM 724 C CA . ASP A 1 93 ? 18.900 0.006 -18.132 1.00 56.75 93 ASP A CA 1
ATOM 725 C C . ASP A 1 93 ? 19.025 -0.901 -19.382 1.00 56.75 93 ASP A C 1
ATOM 727 O O . ASP A 1 93 ? 20.125 -1.084 -19.909 1.00 56.75 93 ASP A O 1
ATOM 731 N N . GLY A 1 94 ? 17.924 -1.523 -19.821 1.00 54.19 94 GLY A N 1
ATOM 732 C CA . GLY A 1 94 ? 17.886 -2.520 -20.896 1.00 54.19 94 GLY A CA 1
ATOM 733 C C . GLY A 1 94 ? 17.517 -1.994 -22.288 1.00 54.19 94 GLY A C 1
ATOM 734 O O . GLY A 1 94 ? 17.444 -2.813 -23.207 1.00 54.19 94 GLY A O 1
ATOM 735 N N . ASP A 1 95 ? 17.296 -0.684 -22.433 1.00 43.75 95 ASP A N 1
ATOM 736 C CA . ASP A 1 95 ? 16.828 -0.007 -23.658 1.00 43.75 95 ASP A CA 1
ATOM 737 C C . ASP A 1 95 ? 17.888 0.954 -24.240 1.00 43.75 95 ASP A C 1
ATOM 739 O O . ASP A 1 95 ? 18.488 1.742 -23.467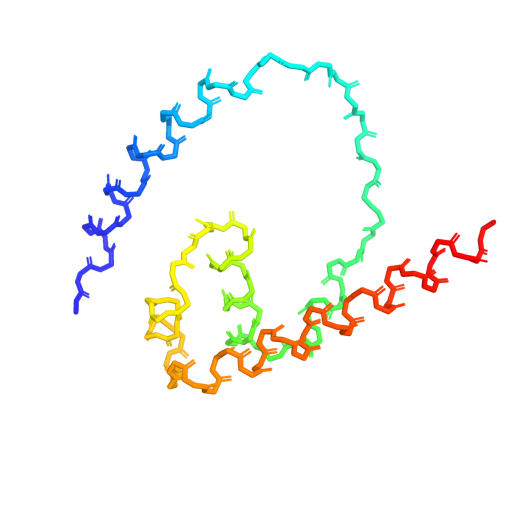 1.00 43.75 95 ASP A O 1
#

Foldseek 3Di:
DDPVVVVVVLVVVVVVVVVVPPPDDDDPDDDDPCVVVLVPDDPLLSQLCCCCVVSVDDLCVSCVVSVHDSVVSVVSNVVVVVVVVVVVVVVVVPD

Radius of gyration: 16.0 Å; chains: 1; bounding box: 38×35×36 Å

Sequence (95 aa):
ANLATNERRRTRRADAVRRRLVDDVEVVDTYPSELAELMHLEPGLRALLFLVDVEGEPIAEAADAVGMRPAAARMALTRARRRLRAEITMESDGD

pLDDT: mean 75.4, std 16.06, range [43.75, 96.44]

Secondary structure (DSSP, 8-state):
--HHHHHHHHHHHHHHHHTTS--S--------STHHHHHTS-HHHHHHHIIIIIS---HHHHHHHTT--HHHHHHHHHHHHHHHHHHHHHHHT--